Protein AF-A0A158Q5S5-F1 (afdb_monomer)

pLDDT: mean 77.67, std 12.42, range [42.81, 93.56]

Secondary structure (DSSP, 8-state):
-HHHHHHHHHHHHHIIIIIHHHHHHHHHHHHHHHHHHHHHHH-----HHHHHHHHHHHHHHHHHHHHHHHHHHHHHHHHHHHHS--SSPPPHHHHHHHHHHHHHHHHHHHTHHHHHHHHHHHHHHHHHHHHHHHHHHHHHHHHHHHHHH-TTHHHHHHHHHHHTTS--------

Sequence (174 aa):
MEGNLFTAFILYMFTLGFAIPVFLIILFYGLLVGRLFTRYHSSRVSQVPVNRIAIYTMAISIFFVVCWSPYWIAALYGLYRTQRPLNRPASTTFIYVMYGIHALPYVNSASNWLLYGLLNGQLIRRANIQKKSLVIDNKINEFNDKLVQSPNFFNSQRVVGRLSLLPNTTDSLL

Solvent-accessible surface area (backbone atoms only — not comparable to full-atom values): 9925 Å² total; per-residue (Å²): 116,66,69,59,54,52,52,51,49,54,50,50,48,43,42,66,73,39,50,50,55,51,51,51,49,52,51,52,47,52,51,49,51,51,54,47,55,58,42,69,75,68,54,97,71,85,71,65,71,62,59,52,56,54,48,49,55,44,53,54,52,51,47,44,48,66,30,44,46,49,42,53,52,52,53,52,50,51,51,52,43,72,77,45,77,62,96,62,79,81,52,69,67,57,53,56,50,50,54,56,29,66,50,28,53,56,50,54,63,58,49,50,58,54,56,51,54,52,50,49,52,52,50,52,52,50,51,52,52,50,52,53,48,53,54,50,52,52,53,49,50,55,51,50,52,49,42,72,78,30,82,60,48,68,56,53,55,56,47,50,62,51,55,74,69,52,79,92,81,87,87,91,89,131

Radius of gyration: 32.94 Å; Cα contacts (8 Å, |Δi|>4): 43; chains: 1; bounding box: 72×36×114 Å

Nearest PDB structures (foldseek):
  7nna-assembly1_A  TM=3.465E-01  e=8.704E+00  Klebsiella pneumoniae

Mean predicted aligned error: 17.05 Å

Organism: Dracunculus medinensis (NCBI:txid318479)

Structure (mmCIF, N/CA/C/O backbone):
data_AF-A0A158Q5S5-F1
#
_entry.id   AF-A0A158Q5S5-F1
#
loop_
_atom_site.group_PDB
_atom_site.id
_atom_site.type_symbol
_atom_site.label_atom_id
_atom_site.label_alt_id
_atom_site.label_comp_id
_atom_site.label_asym_id
_atom_site.label_entity_id
_atom_site.label_seq_id
_atom_site.pdbx_PDB_ins_code
_atom_site.Cartn_x
_atom_site.Cartn_y
_atom_site.Cartn_z
_atom_site.occupancy
_atom_site.B_iso_or_equiv
_atom_site.auth_seq_id
_atom_site.auth_comp_id
_atom_site.auth_asym_id
_atom_site.auth_atom_id
_atom_site.pdbx_PDB_model_num
ATOM 1 N N . MET A 1 1 ? 7.156 -0.218 -36.931 1.00 59.44 1 MET A N 1
ATOM 2 C CA . MET A 1 1 ? 5.749 -0.121 -36.470 1.00 59.44 1 MET A CA 1
ATOM 3 C C . MET A 1 1 ? 5.549 -0.689 -35.065 1.00 59.44 1 MET A C 1
ATOM 5 O O . MET A 1 1 ? 4.755 -0.138 -34.316 1.00 59.44 1 MET A O 1
ATOM 9 N N . GLU A 1 2 ? 6.295 -1.725 -34.675 1.00 74.94 2 GLU A N 1
ATOM 10 C CA . GLU A 1 2 ? 6.155 -2.420 -33.382 1.00 74.94 2 GLU A CA 1
ATOM 11 C C . GLU A 1 2 ? 6.302 -1.516 -32.142 1.00 74.94 2 GLU A C 1
ATOM 13 O O . GLU A 1 2 ? 5.500 -1.612 -31.216 1.00 74.94 2 GLU A O 1
ATOM 18 N N . GLY A 1 3 ? 7.252 -0.570 -32.147 1.00 78.75 3 GLY A N 1
ATOM 19 C CA . GLY A 1 3 ? 7.466 0.341 -31.012 1.00 78.75 3 GLY A CA 1
ATOM 20 C C . GLY A 1 3 ? 6.256 1.221 -30.675 1.00 78.75 3 GLY A C 1
ATOM 21 O O . GLY A 1 3 ? 5.962 1.434 -29.501 1.00 78.75 3 GLY A O 1
ATOM 22 N N . ASN A 1 4 ? 5.500 1.667 -31.685 1.00 84.06 4 ASN A N 1
ATOM 23 C CA . ASN A 1 4 ? 4.322 2.514 -31.474 1.00 84.06 4 ASN A CA 1
ATOM 24 C C . ASN A 1 4 ? 3.165 1.730 -30.842 1.00 84.06 4 ASN A C 1
ATOM 26 O O . ASN A 1 4 ? 2.490 2.253 -29.958 1.00 84.06 4 ASN A O 1
ATOM 30 N N . LEU A 1 5 ? 2.960 0.474 -31.260 1.00 88.81 5 LEU A N 1
ATOM 31 C CA . LEU A 1 5 ? 1.948 -0.408 -30.671 1.00 88.81 5 LEU A CA 1
ATOM 32 C C . LEU A 1 5 ? 2.273 -0.705 -29.205 1.00 88.81 5 LEU A C 1
ATOM 34 O O . LEU A 1 5 ? 1.390 -0.620 -28.356 1.00 88.81 5 LEU A O 1
ATOM 38 N N . PHE A 1 6 ? 3.544 -0.976 -28.894 1.00 87.25 6 PHE A N 1
ATOM 39 C CA . PHE A 1 6 ? 3.988 -1.193 -27.519 1.00 87.25 6 PHE A CA 1
ATOM 40 C C . PHE A 1 6 ? 3.787 0.051 -26.642 1.00 87.25 6 PHE A C 1
ATOM 42 O O . PHE A 1 6 ? 3.232 -0.049 -25.549 1.00 87.25 6 PHE A O 1
ATOM 49 N N . THR A 1 7 ? 4.164 1.242 -27.125 1.00 87.88 7 THR A N 1
ATOM 50 C CA . THR A 1 7 ? 3.891 2.500 -26.411 1.00 87.88 7 THR A CA 1
ATOM 51 C C . THR A 1 7 ? 2.395 2.700 -26.175 1.00 87.88 7 THR A C 1
ATOM 53 O O . THR A 1 7 ? 2.000 3.010 -25.052 1.00 87.88 7 THR A O 1
ATOM 56 N N . ALA A 1 8 ? 1.561 2.504 -27.201 1.00 89.88 8 ALA A N 1
ATOM 57 C CA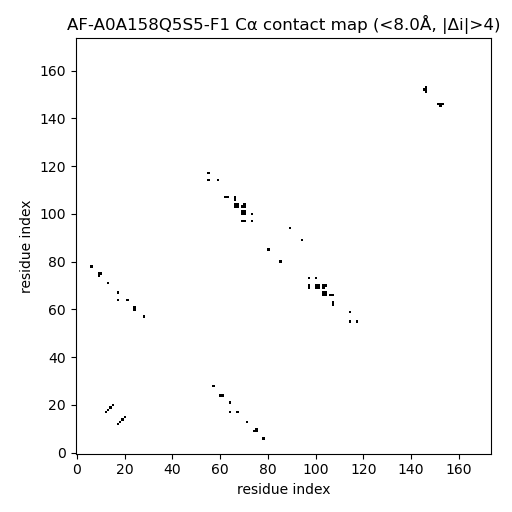 . ALA A 1 8 ? 0.114 2.658 -27.083 1.00 89.88 8 ALA A CA 1
ATOM 58 C C . ALA A 1 8 ? -0.477 1.673 -26.064 1.00 89.88 8 ALA A C 1
ATOM 60 O O . ALA A 1 8 ? -1.296 2.068 -25.239 1.00 89.88 8 ALA A O 1
ATOM 61 N N . PHE A 1 9 ? -0.009 0.422 -26.064 1.00 91.50 9 PHE A N 1
ATOM 62 C CA . PHE A 1 9 ? -0.408 -0.601 -25.101 1.00 91.50 9 PHE A CA 1
ATOM 63 C C . PHE A 1 9 ? -0.058 -0.208 -23.660 1.00 91.50 9 PHE A C 1
ATOM 65 O O . PHE A 1 9 ? -0.926 -0.233 -22.791 1.00 91.50 9 PHE A O 1
ATOM 72 N N . ILE A 1 10 ? 1.183 0.210 -23.396 1.00 90.75 10 ILE A N 1
ATOM 73 C CA . ILE A 1 10 ? 1.608 0.621 -22.049 1.00 90.75 10 ILE A CA 1
ATOM 74 C C . ILE A 1 10 ? 0.830 1.856 -21.573 1.00 90.75 10 ILE A C 1
ATOM 76 O O . ILE A 1 10 ? 0.411 1.892 -20.418 1.00 90.75 10 ILE A O 1
ATOM 80 N N . LEU A 1 11 ? 0.590 2.843 -22.444 1.00 91.06 11 LEU A N 1
ATOM 81 C CA . LEU A 1 11 ? -0.217 4.021 -22.106 1.00 91.06 11 LEU A CA 1
ATOM 82 C C . LEU A 1 11 ? -1.676 3.652 -21.824 1.00 91.06 11 LEU A C 1
ATOM 84 O O . LEU A 1 11 ? -2.241 4.118 -20.840 1.00 91.06 11 LEU A O 1
ATOM 88 N N . TYR A 1 12 ? -2.268 2.780 -22.637 1.00 92.88 12 TYR A N 1
ATOM 89 C CA . TYR A 1 12 ? -3.623 2.274 -22.429 1.00 92.88 12 TYR A CA 1
ATOM 90 C C . TYR A 1 12 ? -3.756 1.550 -21.083 1.00 92.88 12 TYR A C 1
ATOM 92 O O . TYR A 1 12 ? -4.648 1.861 -20.290 1.00 92.88 12 TYR A O 1
ATOM 100 N N . MET A 1 13 ? -2.821 0.642 -20.788 1.00 91.94 13 MET A N 1
ATOM 101 C CA . MET A 1 13 ? -2.764 -0.086 -19.520 1.00 91.94 13 MET A CA 1
ATOM 102 C C . MET A 1 13 ? -2.537 0.855 -18.332 1.00 91.94 13 MET A C 1
ATOM 104 O O . MET A 1 13 ? -3.160 0.672 -17.289 1.00 91.94 13 MET A O 1
ATOM 108 N N . PHE A 1 14 ? -1.707 1.890 -18.486 1.00 91.62 14 PHE A N 1
ATOM 109 C CA . PHE A 1 14 ? -1.503 2.923 -17.469 1.00 91.62 14 PHE A CA 1
ATOM 110 C C . PHE A 1 14 ? -2.786 3.713 -17.199 1.00 91.62 14 PHE A C 1
ATOM 112 O O . PHE A 1 14 ? -3.172 3.903 -16.044 1.00 91.62 14 PHE A O 1
ATOM 119 N N . THR A 1 15 ? -3.478 4.160 -18.247 1.00 91.12 15 THR A N 1
ATOM 120 C CA . THR A 1 15 ? -4.694 4.961 -18.100 1.00 91.12 15 THR A CA 1
ATOM 121 C C . THR A 1 15 ? -5.803 4.161 -17.426 1.00 91.12 15 THR A C 1
ATOM 123 O O . THR A 1 15 ? -6.368 4.619 -16.432 1.00 91.12 15 THR A O 1
ATOM 126 N N . LEU A 1 16 ? -6.093 2.959 -17.928 1.00 90.75 16 LEU A N 1
ATOM 127 C CA . LEU A 1 16 ? -7.174 2.126 -17.403 1.00 90.75 16 LEU A CA 1
ATOM 128 C C . LEU A 1 16 ? -6.827 1.466 -16.069 1.00 90.75 16 LEU A C 1
ATOM 130 O O . LEU A 1 16 ? -7.656 1.436 -15.164 1.00 90.75 16 LEU A O 1
ATOM 134 N N . GLY A 1 17 ? -5.611 0.938 -15.944 1.00 86.88 17 GLY A N 1
ATOM 135 C CA . GLY A 1 17 ? -5.176 0.158 -14.788 1.00 86.88 17 GLY A CA 1
ATOM 136 C C . GLY A 1 17 ? -4.694 0.994 -13.606 1.00 86.88 17 GLY A C 1
ATOM 137 O O . GLY A 1 17 ? -4.585 0.463 -12.502 1.00 86.88 17 GLY A O 1
ATOM 138 N N . PHE A 1 18 ? -4.407 2.285 -13.802 1.00 89.00 18 PHE A N 1
ATOM 139 C CA . PHE A 1 18 ? -3.858 3.130 -12.743 1.00 89.00 18 PHE A CA 1
ATOM 140 C C . PHE A 1 18 ? -4.428 4.543 -12.706 1.00 89.00 18 PHE A C 1
ATOM 142 O O . PHE A 1 18 ? -4.970 4.935 -11.675 1.00 89.00 18 PHE A O 1
ATOM 149 N N . ALA A 1 19 ? -4.369 5.305 -13.801 1.00 89.56 19 ALA A N 1
ATOM 150 C CA . ALA A 1 19 ? -4.760 6.716 -13.774 1.00 89.56 19 ALA A CA 1
ATOM 151 C C . ALA A 1 19 ? -6.242 6.912 -13.412 1.00 89.56 19 ALA A C 1
ATOM 153 O O . ALA A 1 19 ? -6.559 7.730 -12.549 1.00 89.56 19 ALA A O 1
ATOM 154 N N . ILE A 1 20 ? -7.145 6.132 -14.017 1.00 90.12 20 ILE A N 1
ATOM 155 C CA . ILE A 1 20 ? -8.580 6.165 -13.698 1.00 90.12 20 ILE A CA 1
ATOM 156 C C . ILE A 1 20 ? -8.838 5.730 -12.245 1.00 90.12 20 ILE A C 1
ATOM 158 O O . ILE A 1 20 ? -9.486 6.494 -11.524 1.00 90.12 20 ILE A O 1
ATOM 162 N N . PRO A 1 21 ? -8.319 4.579 -11.761 1.00 89.12 21 PRO A N 1
ATOM 163 C CA . PRO A 1 21 ? -8.423 4.209 -10.351 1.00 89.12 21 PRO A CA 1
ATOM 164 C C . PRO A 1 21 ? -7.937 5.299 -9.392 1.00 89.12 21 PRO A C 1
ATOM 166 O O . PRO A 1 21 ? -8.652 5.644 -8.455 1.00 89.12 21 PRO A O 1
ATOM 169 N N . VAL A 1 22 ? -6.763 5.888 -9.637 1.00 89.75 22 VAL A N 1
ATOM 170 C CA . VAL A 1 22 ? -6.190 6.960 -8.807 1.00 89.75 22 VAL A CA 1
ATOM 171 C C . VAL A 1 22 ? -7.094 8.190 -8.802 1.00 89.75 22 VAL A C 1
ATOM 173 O O . VAL A 1 22 ? -7.378 8.736 -7.738 1.00 89.75 22 VAL A O 1
ATOM 176 N N . PHE A 1 23 ? -7.581 8.609 -9.970 1.00 90.44 23 PHE A N 1
ATOM 177 C CA . PHE A 1 23 ? -8.494 9.742 -10.085 1.00 90.44 23 PHE A CA 1
ATOM 178 C C . PHE A 1 23 ? -9.786 9.510 -9.292 1.00 90.44 23 PHE A C 1
ATOM 180 O O . PHE A 1 23 ? -10.187 10.369 -8.507 1.00 90.44 23 PHE A O 1
ATOM 187 N N . LEU A 1 24 ? -10.402 8.331 -9.429 1.00 89.69 24 LEU A N 1
ATOM 188 C CA . LEU A 1 24 ? -11.603 7.963 -8.675 1.00 89.69 24 LEU A CA 1
ATOM 189 C C . LEU A 1 24 ? -11.342 7.906 -7.168 1.00 89.69 24 LEU A C 1
ATOM 191 O O . LEU A 1 24 ? -12.159 8.395 -6.391 1.00 89.69 24 LEU A O 1
ATOM 195 N N . ILE A 1 25 ? -10.200 7.357 -6.750 1.00 88.81 25 ILE A N 1
ATOM 196 C CA . ILE A 1 25 ? -9.764 7.314 -5.350 1.00 88.81 25 ILE A CA 1
ATOM 197 C C . ILE A 1 25 ? -9.670 8.736 -4.784 1.00 88.81 25 ILE A C 1
ATOM 199 O O . ILE A 1 25 ? -10.280 9.023 -3.755 1.00 88.81 25 ILE A O 1
ATOM 203 N N . ILE A 1 26 ? -8.961 9.641 -5.465 1.00 88.06 26 ILE A N 1
ATOM 204 C CA . ILE A 1 26 ? -8.805 11.038 -5.034 1.00 88.06 26 ILE A CA 1
ATOM 205 C C . ILE A 1 26 ? -10.164 11.739 -4.977 1.00 88.06 26 ILE A C 1
ATOM 207 O O . ILE A 1 26 ? -10.457 12.413 -3.991 1.00 88.06 26 ILE A O 1
ATOM 211 N N . LEU A 1 27 ? -11.013 11.554 -5.989 1.00 89.81 27 LEU A N 1
ATOM 212 C CA . LEU A 1 27 ? -12.337 12.167 -6.052 1.00 89.81 27 LEU A CA 1
ATOM 213 C C . LEU A 1 27 ? -13.232 11.678 -4.909 1.00 89.81 27 LEU A C 1
ATOM 215 O O . LEU A 1 27 ? -13.764 12.487 -4.149 1.00 89.81 27 LEU A O 1
ATOM 219 N N . PHE A 1 28 ? -13.374 10.364 -4.730 1.00 88.62 28 PHE A N 1
ATOM 220 C CA . PHE A 1 28 ? -14.203 9.807 -3.663 1.00 88.62 28 PHE A CA 1
ATOM 221 C C . PHE A 1 28 ? -13.672 10.155 -2.274 1.00 88.62 28 PHE A C 1
ATOM 223 O O . PHE A 1 28 ? -14.464 10.396 -1.361 1.00 88.62 28 PHE A O 1
ATOM 230 N N . TYR A 1 29 ? -12.354 10.229 -2.101 1.00 84.25 29 TYR A N 1
ATOM 231 C CA . TYR A 1 29 ? -11.747 10.596 -0.824 1.00 84.25 29 TYR A CA 1
ATOM 232 C C . TYR A 1 29 ? -11.846 12.081 -0.537 1.00 84.25 29 TYR A C 1
ATOM 234 O O . TYR A 1 29 ? -12.188 12.432 0.589 1.00 84.25 29 TYR A O 1
ATOM 242 N N . GLY A 1 30 ? -11.678 12.943 -1.538 1.00 85.44 30 GLY A N 1
ATOM 243 C CA . GLY A 1 30 ? -11.974 14.367 -1.419 1.00 85.44 30 GLY A CA 1
ATOM 244 C C . GLY A 1 30 ? -13.424 14.598 -0.994 1.00 85.44 30 GLY A C 1
ATOM 245 O O . GLY A 1 30 ? -13.682 15.338 -0.045 1.00 85.44 30 GLY A O 1
ATOM 246 N N . LEU A 1 31 ? -14.373 13.880 -1.605 1.00 86.75 31 LEU A N 1
ATOM 247 C CA . LEU A 1 31 ? -15.786 13.932 -1.223 1.00 86.75 31 LEU A CA 1
ATOM 248 C C . LEU A 1 31 ? -16.042 13.387 0.190 1.00 86.75 31 LEU A C 1
ATOM 250 O O . LEU A 1 31 ? -16.839 13.969 0.931 1.00 86.75 31 LEU A O 1
ATOM 254 N N . LEU A 1 32 ? -15.389 12.290 0.593 1.00 84.31 32 LEU A N 1
ATOM 255 C CA . LEU A 1 32 ? -15.554 11.739 1.940 1.00 84.31 32 LEU A CA 1
ATOM 256 C C . LEU A 1 32 ? -14.995 12.687 3.002 1.00 84.31 32 LEU A C 1
ATOM 258 O O . LEU A 1 32 ? -15.659 12.935 4.006 1.00 84.31 32 LEU A O 1
ATOM 262 N N . VAL A 1 33 ? -13.797 13.223 2.774 1.00 81.56 33 VAL A N 1
ATOM 263 C CA . VAL A 1 33 ? -13.143 14.179 3.667 1.00 81.56 33 VAL A CA 1
ATOM 264 C C . VAL A 1 33 ? -13.978 15.454 3.764 1.00 81.56 33 VAL A C 1
ATOM 266 O O . VAL A 1 33 ? -14.260 15.895 4.875 1.00 81.56 33 VAL A O 1
ATOM 269 N N . GLY A 1 34 ? -14.485 15.980 2.645 1.00 82.75 34 GLY A N 1
ATOM 270 C CA . GLY A 1 34 ? -15.407 17.119 2.641 1.00 82.75 34 GLY A CA 1
ATOM 271 C C . GLY A 1 34 ? -16.656 16.862 3.489 1.00 82.75 34 GLY A C 1
ATOM 272 O O . GLY A 1 34 ? -16.969 17.640 4.388 1.00 82.75 34 GLY A O 1
ATOM 273 N N . ARG A 1 35 ? -17.317 15.712 3.300 1.00 81.94 35 ARG A N 1
ATOM 274 C CA . ARG A 1 35 ? -18.466 15.303 4.130 1.00 81.94 35 ARG A CA 1
ATOM 275 C C . ARG A 1 35 ? -18.107 15.143 5.606 1.00 81.94 35 ARG A C 1
ATOM 277 O O . ARG A 1 35 ? -18.942 15.435 6.463 1.00 81.94 35 ARG A O 1
ATOM 284 N N . LEU A 1 36 ? -16.901 14.668 5.914 1.00 76.56 36 LEU A N 1
ATOM 285 C CA . LEU A 1 36 ? -16.423 14.523 7.285 1.00 76.56 36 LEU A CA 1
ATOM 286 C C . LEU A 1 36 ? -16.199 15.887 7.940 1.00 76.56 36 LEU A C 1
ATOM 288 O O . LEU A 1 36 ? -16.653 16.075 9.064 1.00 76.56 36 LEU A O 1
ATOM 292 N N . PHE A 1 37 ? -15.576 16.839 7.242 1.00 76.00 37 PHE A N 1
ATOM 293 C CA . PHE A 1 37 ? -15.378 18.202 7.738 1.00 76.00 37 PHE A CA 1
ATOM 294 C C . PHE A 1 37 ? -16.709 18.916 7.995 1.00 76.00 37 PHE A C 1
ATOM 296 O O . PHE A 1 37 ? -16.897 19.482 9.072 1.00 76.00 37 PHE A O 1
ATOM 303 N N . THR A 1 38 ? -17.679 18.808 7.080 1.00 75.19 38 THR A N 1
ATOM 304 C CA . THR A 1 38 ? -19.023 19.373 7.286 1.00 75.19 38 THR A CA 1
ATOM 305 C C . THR A 1 38 ? -19.720 18.763 8.510 1.00 75.19 38 THR A C 1
ATOM 307 O O . THR A 1 38 ? -20.340 19.478 9.294 1.00 75.19 38 THR A O 1
ATOM 310 N N . ARG A 1 39 ? -19.595 17.444 8.728 1.00 69.12 39 ARG A N 1
ATOM 311 C CA . ARG A 1 39 ? -20.198 16.756 9.887 1.00 69.12 39 ARG A CA 1
ATOM 312 C C . ARG A 1 39 ? -19.465 17.020 11.201 1.00 69.12 39 ARG A C 1
ATOM 314 O O . ARG A 1 39 ? -20.126 17.122 12.233 1.00 69.12 39 ARG A O 1
ATOM 321 N N . TYR A 1 40 ? -18.138 17.146 11.166 1.00 65.00 40 TYR A N 1
ATOM 322 C CA . TYR A 1 40 ? -17.312 17.494 12.324 1.00 65.00 40 TYR A CA 1
ATOM 323 C C . TYR A 1 40 ? -17.723 18.850 12.898 1.00 65.00 40 TYR A C 1
ATOM 325 O O . TYR A 1 40 ? -17.847 18.989 14.111 1.00 65.00 40 TYR A O 1
ATOM 333 N N . HIS A 1 41 ? -18.026 19.814 12.025 1.00 62.56 41 HIS A N 1
ATOM 334 C CA . HIS A 1 41 ? -18.513 21.120 12.450 1.00 62.56 41 HIS A CA 1
ATOM 335 C C . HIS A 1 41 ? -19.962 21.088 12.974 1.00 62.56 41 HIS A C 1
ATOM 337 O O . HIS A 1 41 ? -20.331 21.918 13.797 1.00 62.56 41 HIS A O 1
ATOM 343 N N . SER A 1 42 ? -20.800 20.143 12.527 1.00 62.75 42 SER A N 1
ATOM 344 C CA . SER A 1 42 ? -22.252 20.236 12.740 1.00 62.75 42 SER A CA 1
ATOM 345 C C . SER A 1 42 ? -22.843 19.367 13.856 1.00 62.75 42 SER A C 1
ATOM 347 O O . SER A 1 42 ? -23.967 19.653 14.260 1.00 62.75 42 SER A O 1
ATOM 349 N N . SER A 1 43 ? -22.188 18.315 14.370 1.00 50.06 43 SER A N 1
ATOM 350 C CA . SER A 1 43 ? -22.848 17.476 15.397 1.00 50.06 43 SER A CA 1
ATOM 351 C C . SER A 1 43 ? -21.951 16.412 16.041 1.00 50.06 43 SER A C 1
ATOM 353 O O . SER A 1 43 ? -21.450 15.515 15.365 1.00 50.06 43 SER A O 1
ATOM 355 N N . ARG A 1 44 ? -21.870 16.427 17.382 1.00 54.00 44 ARG A N 1
ATOM 356 C CA . ARG A 1 44 ? -21.266 15.404 18.271 1.00 54.00 44 ARG A CA 1
ATOM 357 C C . ARG A 1 44 ? -22.034 14.064 18.308 1.00 54.00 44 ARG A C 1
ATOM 359 O O . ARG A 1 44 ? -21.988 13.345 19.303 1.00 54.00 44 ARG A O 1
ATOM 366 N N . VAL A 1 45 ? -22.761 13.702 17.254 1.00 53.91 45 VAL A N 1
ATOM 367 C CA . VAL A 1 45 ? -23.703 12.572 17.286 1.00 53.91 45 VAL A CA 1
ATOM 368 C C . VAL A 1 45 ? -23.072 11.333 16.638 1.00 53.91 45 VAL A C 1
ATOM 370 O O . VAL A 1 45 ? -23.252 11.060 15.456 1.00 53.91 45 VAL A O 1
ATOM 373 N N . SER A 1 46 ? -22.235 10.648 17.427 1.00 52.09 46 SER A N 1
ATOM 374 C CA . SER A 1 46 ? -22.123 9.180 17.617 1.00 52.09 46 SER A CA 1
ATOM 375 C C . SER A 1 46 ? -22.205 8.166 16.445 1.00 52.09 46 SER A C 1
ATOM 377 O O . SER A 1 46 ? -22.114 6.966 16.697 1.00 52.09 46 SER A O 1
ATOM 379 N N . GLN A 1 47 ? -22.235 8.553 15.168 1.00 55.97 47 GLN A N 1
ATOM 380 C CA . GLN A 1 47 ? -22.212 7.633 14.010 1.00 55.97 47 GLN A CA 1
ATOM 381 C C . GLN A 1 47 ? -20.774 7.239 13.590 1.00 55.97 47 GLN A C 1
ATOM 383 O O . GLN A 1 47 ? -20.428 7.126 12.415 1.00 55.97 47 GLN A O 1
ATOM 388 N N . VAL A 1 48 ? -19.922 6.954 14.577 1.00 60.88 48 VAL A N 1
ATOM 389 C CA . VAL A 1 48 ? -18.493 6.617 14.432 1.00 60.88 48 VAL A CA 1
ATOM 390 C C . VAL A 1 48 ? -18.165 5.314 13.644 1.00 60.88 48 VAL A C 1
ATOM 392 O O . VAL A 1 48 ? -17.019 5.210 13.195 1.00 60.88 48 VAL A O 1
ATOM 395 N N . PRO A 1 49 ? -19.044 4.304 13.416 1.00 62.19 49 PRO A N 1
ATOM 396 C CA . PRO A 1 49 ? -18.582 3.046 12.814 1.00 62.19 49 PRO A CA 1
ATOM 397 C C . PRO A 1 49 ? -18.369 3.091 11.291 1.00 62.19 49 PRO A C 1
ATOM 399 O O . PRO A 1 49 ? -17.490 2.384 10.800 1.00 62.19 49 PRO A O 1
ATOM 402 N N . VAL A 1 50 ? -19.116 3.904 10.532 1.00 66.19 50 VAL A N 1
ATOM 403 C CA . VAL A 1 50 ? -19.017 3.911 9.054 1.00 66.19 50 VAL A CA 1
ATOM 404 C C . VAL A 1 50 ? -17.722 4.574 8.585 1.00 66.19 50 VAL A C 1
ATOM 406 O O . VAL A 1 50 ? -17.030 4.045 7.717 1.00 66.19 50 VAL A O 1
ATOM 409 N N . ASN A 1 51 ? -17.327 5.672 9.236 1.00 69.50 51 ASN A N 1
ATOM 410 C CA . ASN A 1 51 ? -16.099 6.391 8.897 1.00 69.50 51 ASN A CA 1
ATOM 411 C C . ASN A 1 51 ? -14.851 5.521 9.074 1.00 69.50 51 ASN A C 1
ATOM 413 O O . ASN A 1 51 ? -13.909 5.659 8.308 1.00 69.50 51 ASN A O 1
ATOM 417 N N . ARG A 1 52 ? -14.836 4.595 10.044 1.00 72.25 52 ARG A N 1
ATOM 418 C CA . ARG A 1 52 ? -13.678 3.708 10.260 1.00 72.25 52 ARG A CA 1
ATOM 419 C C . ARG A 1 52 ? -13.453 2.758 9.094 1.00 72.25 52 ARG A C 1
ATOM 421 O O . ARG A 1 52 ? -12.320 2.612 8.659 1.00 72.25 52 ARG A O 1
ATOM 428 N N . ILE A 1 53 ? -14.519 2.143 8.580 1.00 76.75 53 ILE A N 1
ATOM 429 C CA . ILE A 1 53 ? -14.422 1.259 7.410 1.00 76.75 53 ILE A CA 1
ATOM 430 C C . ILE A 1 53 ? -13.922 2.053 6.213 1.00 76.75 53 ILE A C 1
ATOM 432 O O . ILE A 1 53 ? -12.990 1.616 5.547 1.00 76.75 53 ILE A O 1
ATOM 436 N N . ALA A 1 54 ? -14.478 3.248 6.010 1.00 79.75 54 ALA A N 1
ATOM 437 C CA . ALA A 1 54 ? -14.049 4.122 4.935 1.00 79.75 54 ALA A CA 1
ATOM 438 C C . ALA A 1 54 ? -12.568 4.537 5.073 1.00 79.75 54 ALA A C 1
ATOM 440 O O . ALA A 1 54 ? -11.844 4.531 4.084 1.00 79.75 54 ALA A O 1
ATOM 441 N N . ILE A 1 55 ? -12.080 4.799 6.293 1.00 78.19 55 ILE A N 1
ATOM 442 C CA . ILE A 1 55 ? -10.658 5.072 6.569 1.00 78.19 55 ILE A CA 1
ATOM 443 C C . ILE A 1 55 ? -9.776 3.852 6.266 1.00 78.19 55 ILE A C 1
ATOM 445 O O . ILE A 1 55 ? -8.691 4.011 5.714 1.00 78.19 55 ILE A O 1
ATOM 449 N N . TYR A 1 56 ? -10.209 2.630 6.588 1.00 81.12 56 TYR A N 1
ATOM 450 C CA . TYR A 1 56 ? -9.436 1.438 6.229 1.00 81.12 56 TYR A CA 1
ATOM 451 C C . TYR A 1 56 ? -9.374 1.252 4.718 1.00 81.12 56 TYR A C 1
ATOM 453 O O . TYR A 1 56 ? -8.285 1.094 4.172 1.00 81.12 56 TYR A O 1
ATOM 461 N N . THR A 1 57 ? -10.509 1.363 4.025 1.00 82.56 57 THR A N 1
ATOM 462 C CA . THR A 1 57 ? -10.517 1.332 2.558 1.00 82.56 57 THR A CA 1
ATOM 463 C C . THR A 1 57 ? -9.654 2.455 1.980 1.00 82.56 57 THR A C 1
ATOM 465 O O . THR A 1 57 ? -8.926 2.224 1.022 1.00 82.56 57 THR A O 1
ATOM 468 N N . MET A 1 58 ? -9.628 3.633 2.616 1.00 82.94 58 MET A N 1
ATOM 469 C CA . MET A 1 58 ? -8.720 4.730 2.267 1.00 82.94 58 MET A CA 1
ATOM 470 C C . MET A 1 58 ? -7.261 4.347 2.368 1.00 82.94 58 MET A C 1
ATOM 472 O O . MET A 1 58 ? -6.537 4.486 1.385 1.00 82.94 58 MET A O 1
ATOM 476 N N . ALA A 1 59 ? -6.845 3.844 3.524 1.00 83.50 59 ALA A N 1
ATOM 477 C CA . ALA A 1 59 ? -5.471 3.437 3.755 1.00 83.50 59 ALA A CA 1
ATOM 478 C C . ALA A 1 59 ? -5.024 2.390 2.728 1.00 83.50 59 ALA A C 1
ATOM 480 O O . ALA A 1 59 ? -3.956 2.530 2.143 1.00 83.50 59 ALA A O 1
ATOM 481 N N . ILE A 1 60 ? -5.870 1.397 2.448 1.00 84.38 60 ILE A N 1
ATOM 482 C CA . ILE A 1 60 ? -5.576 0.332 1.484 1.00 84.38 60 ILE A CA 1
ATOM 483 C C . ILE A 1 60 ? -5.477 0.869 0.054 1.00 84.38 60 ILE A C 1
ATOM 485 O O . ILE A 1 60 ? -4.536 0.523 -0.655 1.00 84.38 60 ILE A O 1
ATOM 489 N N . SER A 1 61 ? -6.378 1.756 -0.370 1.00 86.56 61 SER A N 1
ATOM 490 C CA . SER A 1 61 ? -6.293 2.346 -1.710 1.00 86.56 61 SER A CA 1
ATOM 491 C C . SER A 1 61 ? -5.105 3.296 -1.857 1.00 86.56 61 SER A C 1
ATOM 493 O O . SER A 1 61 ? -4.443 3.276 -2.885 1.00 86.56 61 SER A O 1
ATOM 495 N N . ILE A 1 62 ? -4.793 4.116 -0.848 1.00 83.69 62 ILE A N 1
ATOM 496 C CA . ILE A 1 62 ? -3.601 4.982 -0.869 1.00 83.69 62 ILE A CA 1
ATOM 497 C C . ILE A 1 62 ? -2.344 4.121 -0.937 1.00 83.69 62 ILE A C 1
ATOM 499 O O . ILE A 1 62 ? -1.449 4.398 -1.730 1.00 83.69 62 ILE A O 1
ATOM 503 N N . PHE A 1 63 ? -2.298 3.052 -0.145 1.00 85.56 63 PHE A N 1
ATOM 504 C CA . PHE A 1 63 ? -1.209 2.092 -0.175 1.00 85.56 63 PHE A CA 1
ATOM 505 C C . PHE A 1 63 ? -1.058 1.454 -1.559 1.00 85.56 63 PHE A C 1
ATOM 507 O O . PHE A 1 63 ? 0.047 1.436 -2.090 1.00 85.56 63 PHE A O 1
ATOM 514 N N . PHE A 1 64 ? -2.162 1.041 -2.189 1.00 85.19 64 PHE A N 1
ATOM 515 C CA . PHE A 1 64 ? -2.176 0.582 -3.578 1.00 85.19 64 PHE A CA 1
ATOM 516 C C . PHE A 1 64 ? -1.570 1.635 -4.520 1.00 85.19 64 PHE A C 1
ATOM 518 O O . PHE A 1 64 ? -0.660 1.315 -5.281 1.00 85.19 64 PHE A O 1
ATOM 525 N N . VAL A 1 65 ? -1.981 2.906 -4.433 1.00 84.69 65 VAL A N 1
ATOM 526 C CA . VAL A 1 65 ? -1.419 3.979 -5.273 1.00 84.69 65 VAL A CA 1
ATOM 527 C C . VAL A 1 65 ? 0.082 4.133 -5.047 1.00 84.69 65 VAL A C 1
ATOM 529 O O . VAL A 1 65 ? 0.838 4.121 -6.013 1.00 84.69 65 VAL A O 1
ATOM 532 N N . VAL A 1 66 ? 0.538 4.240 -3.800 1.00 82.31 66 VAL A N 1
ATOM 533 C CA . VAL A 1 66 ? 1.964 4.403 -3.457 1.00 82.31 66 VAL A CA 1
ATOM 534 C C . VAL A 1 66 ? 2.792 3.210 -3.922 1.00 82.31 66 VAL A C 1
ATOM 536 O O . VAL A 1 66 ? 3.938 3.368 -4.328 1.00 82.31 66 VAL A O 1
ATOM 539 N N . CYS A 1 67 ? 2.209 2.020 -3.879 1.00 83.50 67 CYS A N 1
ATOM 540 C CA . CYS A 1 67 ? 2.863 0.778 -4.230 1.00 83.50 67 CYS A CA 1
ATOM 541 C C . CYS A 1 67 ? 2.975 0.572 -5.751 1.00 83.50 67 CYS A C 1
ATOM 543 O O . CYS A 1 67 ? 4.000 0.104 -6.243 1.00 83.50 67 CYS A O 1
ATOM 545 N N . TRP A 1 68 ? 1.949 0.973 -6.505 1.00 84.12 68 TRP A N 1
ATOM 546 C CA . TRP A 1 68 ? 1.921 0.860 -7.965 1.00 84.12 68 TRP A CA 1
ATOM 547 C C . TRP A 1 68 ? 2.526 2.065 -8.692 1.00 84.12 68 TRP A C 1
ATOM 549 O O . TRP A 1 68 ? 3.060 1.893 -9.788 1.00 84.12 68 TRP A O 1
ATOM 559 N N . SER A 1 69 ? 2.490 3.268 -8.104 1.00 84.31 69 SER A N 1
ATOM 560 C CA . SER A 1 69 ? 3.067 4.493 -8.696 1.00 84.31 69 SER A CA 1
ATOM 561 C C . SER A 1 69 ? 4.481 4.277 -9.228 1.00 84.31 69 SER A C 1
ATOM 563 O O . SER A 1 69 ? 4.740 4.654 -10.369 1.00 84.31 69 SER A O 1
ATOM 565 N N . PRO A 1 70 ? 5.404 3.654 -8.472 1.00 83.88 70 PRO A N 1
ATOM 566 C CA . PRO A 1 70 ? 6.782 3.582 -8.904 1.00 83.88 70 PRO A CA 1
ATOM 567 C C . PRO A 1 70 ? 6.940 2.669 -10.125 1.00 83.88 70 PRO A C 1
ATOM 569 O O . PRO A 1 70 ? 7.699 3.008 -11.031 1.00 83.88 70 PRO A O 1
ATOM 572 N N . TYR A 1 71 ? 6.172 1.574 -10.205 1.00 84.50 71 TYR A N 1
ATOM 573 C CA . TYR A 1 71 ? 6.151 0.695 -11.379 1.00 84.50 71 TYR A CA 1
ATOM 574 C C . TYR A 1 71 ? 5.737 1.469 -12.636 1.00 84.50 71 TYR A C 1
ATOM 576 O O . TYR A 1 71 ? 6.429 1.428 -13.654 1.00 84.50 71 TYR A O 1
ATOM 584 N N . TRP A 1 72 ? 4.651 2.241 -12.550 1.00 86.19 72 TRP A N 1
ATOM 585 C CA . TRP A 1 72 ? 4.183 3.049 -13.674 1.00 86.19 72 TRP A CA 1
ATOM 586 C C . TRP A 1 72 ? 5.155 4.168 -14.041 1.00 86.19 72 TRP A C 1
ATOM 588 O O . TRP A 1 72 ? 5.382 4.404 -15.225 1.00 86.19 72 TRP A O 1
ATOM 598 N N . ILE A 1 73 ? 5.787 4.812 -13.056 1.00 83.25 73 ILE A N 1
ATOM 599 C CA . ILE A 1 73 ? 6.845 5.804 -13.294 1.00 83.25 73 ILE A CA 1
ATOM 600 C C . ILE A 1 73 ? 8.011 5.163 -14.058 1.00 83.25 73 ILE A C 1
ATOM 602 O O . ILE A 1 73 ? 8.485 5.744 -15.032 1.00 83.25 73 ILE A O 1
ATOM 606 N N . ALA A 1 74 ? 8.449 3.961 -13.672 1.00 82.38 74 ALA A N 1
ATOM 607 C CA . ALA A 1 74 ? 9.519 3.242 -14.360 1.00 82.38 74 ALA A CA 1
ATOM 608 C C . ALA A 1 74 ? 9.129 2.855 -15.797 1.00 82.38 74 ALA A C 1
ATOM 610 O O . ALA A 1 74 ? 9.916 3.069 -16.721 1.00 82.38 74 ALA A O 1
ATOM 611 N N . ALA A 1 75 ? 7.908 2.353 -16.006 1.00 84.94 75 ALA A N 1
ATOM 612 C CA . ALA A 1 75 ? 7.397 2.000 -17.330 1.00 84.94 75 ALA A CA 1
ATOM 613 C C . ALA A 1 75 ? 7.315 3.224 -18.260 1.00 84.94 75 ALA A C 1
ATOM 615 O O . ALA A 1 75 ? 7.814 3.187 -19.387 1.00 84.94 75 ALA A O 1
ATOM 616 N N . LEU A 1 76 ? 6.756 4.336 -17.773 1.00 85.56 76 LEU A N 1
ATOM 617 C CA . LEU A 1 76 ? 6.664 5.593 -18.520 1.00 85.56 76 LEU A CA 1
ATOM 618 C C . LEU A 1 76 ? 8.046 6.196 -18.796 1.00 85.56 76 LEU A C 1
ATOM 620 O O . LEU A 1 76 ? 8.296 6.683 -19.897 1.00 85.56 76 LEU A O 1
ATOM 624 N N . TYR A 1 77 ? 8.971 6.120 -17.837 1.00 82.94 77 TYR A N 1
ATOM 625 C CA . TYR A 1 77 ? 10.353 6.548 -18.039 1.00 82.94 77 TYR A CA 1
ATOM 626 C C . TYR A 1 77 ? 11.067 5.695 -19.099 1.00 82.94 77 TYR A C 1
ATOM 628 O O . TYR A 1 77 ? 11.797 6.230 -19.934 1.00 82.94 77 TYR A O 1
ATOM 636 N N . GLY A 1 78 ? 10.825 4.381 -19.110 1.00 81.12 78 GLY A N 1
ATOM 637 C CA . GLY A 1 78 ? 11.300 3.472 -20.153 1.00 81.12 78 GLY A CA 1
ATOM 638 C C . GLY A 1 78 ? 10.831 3.904 -21.542 1.00 81.12 78 GLY A C 1
ATOM 639 O O . GLY A 1 78 ? 11.662 4.102 -22.427 1.00 81.12 78 GLY A O 1
ATOM 640 N N . LEU A 1 79 ? 9.528 4.155 -21.702 1.00 83.62 79 LEU A N 1
ATOM 641 C CA . LEU A 1 79 ? 8.956 4.666 -22.952 1.00 83.62 79 LEU A CA 1
ATOM 642 C C . LEU A 1 79 ? 9.561 6.011 -23.372 1.00 83.62 79 LEU A C 1
ATOM 644 O O . LEU A 1 79 ? 9.906 6.197 -24.540 1.00 83.62 79 LEU A O 1
ATOM 648 N N . TYR A 1 80 ? 9.719 6.937 -22.423 1.00 82.31 80 TYR A N 1
ATOM 649 C CA . TYR A 1 80 ? 10.293 8.256 -22.678 1.00 82.31 80 TYR A CA 1
ATOM 650 C C . TYR A 1 80 ? 11.725 8.160 -23.224 1.00 82.31 80 TYR A C 1
ATOM 652 O O . TYR A 1 80 ? 12.068 8.847 -24.188 1.00 82.31 80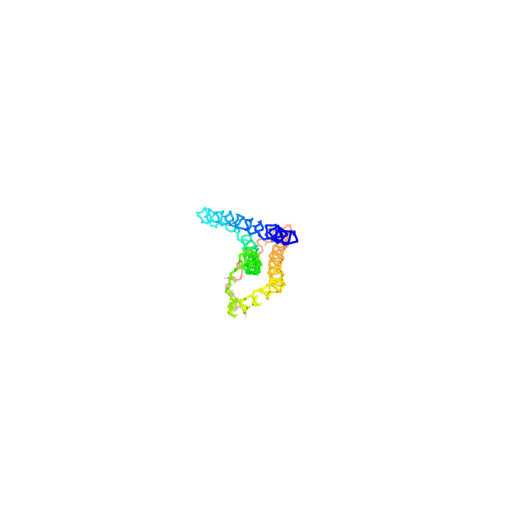 TYR A O 1
ATOM 660 N N . ARG A 1 81 ? 12.551 7.264 -22.665 1.00 78.94 81 ARG A N 1
ATOM 661 C CA . ARG A 1 81 ? 13.918 7.024 -23.155 1.00 78.94 81 ARG A CA 1
ATOM 662 C C . ARG A 1 81 ? 13.966 6.350 -24.522 1.00 78.94 81 ARG A C 1
ATOM 664 O O . ARG A 1 81 ? 14.875 6.641 -25.291 1.00 78.94 81 ARG A O 1
ATOM 671 N N . THR A 1 82 ? 13.015 5.474 -24.843 1.00 76.94 82 THR A N 1
ATOM 672 C CA . THR A 1 82 ? 12.940 4.860 -26.178 1.00 76.94 82 THR A CA 1
ATOM 673 C C . THR A 1 82 ? 12.586 5.892 -27.250 1.00 76.94 82 THR A C 1
ATOM 675 O O . THR A 1 82 ? 13.130 5.840 -28.348 1.00 76.94 82 THR A O 1
ATOM 678 N N . GLN A 1 83 ? 11.714 6.855 -26.939 1.00 74.56 83 GLN A N 1
ATOM 679 C CA . GLN A 1 83 ? 11.329 7.912 -27.882 1.00 74.56 83 GLN A CA 1
ATOM 680 C C . GLN A 1 83 ? 12.382 9.013 -28.031 1.00 74.56 83 GLN A C 1
ATOM 682 O O . GLN A 1 83 ? 12.472 9.646 -29.082 1.00 74.56 83 GLN A O 1
ATOM 687 N N . ARG A 1 84 ? 13.178 9.261 -26.988 1.00 73.56 84 ARG A N 1
ATOM 688 C CA . ARG A 1 84 ? 14.303 10.196 -27.022 1.00 73.56 84 ARG A CA 1
ATOM 689 C C . ARG A 1 84 ? 15.556 9.473 -26.550 1.00 73.56 84 ARG A C 1
ATOM 691 O O . ARG A 1 84 ? 15.793 9.463 -25.338 1.00 73.56 84 ARG A O 1
ATOM 698 N N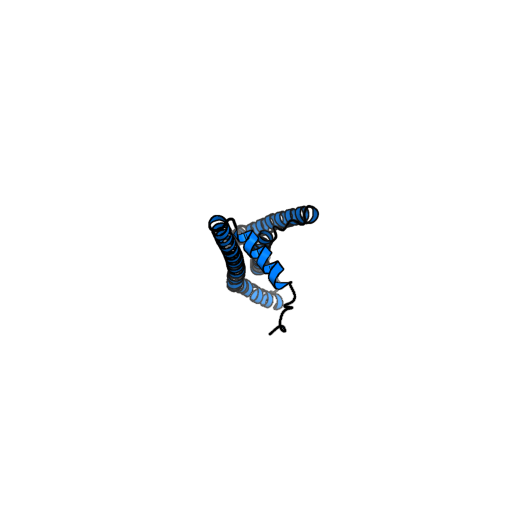 . PRO A 1 85 ? 16.361 8.896 -27.462 1.00 67.62 85 PRO A N 1
ATOM 699 C CA . PRO A 1 85 ? 17.636 8.307 -27.089 1.00 67.62 85 PRO A CA 1
ATOM 700 C C . PRO A 1 85 ? 18.531 9.413 -26.523 1.00 67.62 85 PRO A C 1
ATOM 702 O O . PRO A 1 85 ? 19.194 10.156 -27.242 1.00 67.62 85 PRO A O 1
ATOM 705 N N . LEU A 1 86 ? 18.508 9.574 -25.203 1.00 64.25 86 LEU A N 1
ATOM 706 C CA . LEU A 1 86 ? 19.523 10.335 -24.503 1.00 64.25 86 LEU A CA 1
ATOM 707 C C . LEU A 1 86 ? 20.787 9.483 -24.567 1.00 64.25 86 LEU A C 1
ATOM 709 O O . LEU A 1 86 ? 20.805 8.377 -24.033 1.00 64.25 86 LEU A O 1
ATOM 713 N N . ASN A 1 87 ? 21.861 10.024 -25.144 1.00 62.34 87 ASN A N 1
ATOM 714 C CA . ASN A 1 87 ? 23.204 9.422 -25.154 1.00 62.34 87 ASN A CA 1
ATOM 715 C C . ASN A 1 87 ? 23.838 9.325 -23.747 1.00 62.34 87 ASN A C 1
ATOM 717 O O . ASN A 1 87 ? 25.057 9.315 -23.602 1.00 62.34 87 ASN A O 1
ATOM 721 N N . ARG A 1 88 ? 23.026 9.307 -22.685 1.00 68.19 88 ARG A N 1
ATOM 722 C CA . ARG A 1 88 ? 23.472 9.171 -21.305 1.00 68.19 88 ARG A CA 1
ATOM 723 C C . ARG A 1 88 ? 23.118 7.771 -20.810 1.00 68.19 88 ARG A C 1
ATOM 725 O O . ARG A 1 88 ? 21.930 7.437 -20.784 1.00 68.19 88 ARG A O 1
ATOM 732 N N . PRO A 1 89 ? 24.113 6.963 -20.404 1.00 67.81 89 PRO A N 1
ATOM 733 C CA . PRO A 1 89 ? 23.841 5.672 -19.795 1.00 67.81 89 PRO A CA 1
ATOM 734 C C . PRO A 1 89 ? 22.951 5.856 -18.563 1.00 67.81 89 PRO A C 1
ATOM 736 O O . PRO A 1 89 ? 23.015 6.874 -17.868 1.00 67.81 89 PRO A O 1
ATOM 739 N N . ALA A 1 90 ? 22.085 4.874 -18.310 1.00 68.69 90 ALA A N 1
ATOM 740 C CA . ALA A 1 90 ? 21.272 4.854 -17.102 1.00 68.69 90 ALA A CA 1
ATOM 741 C C . ALA A 1 90 ? 22.202 4.928 -15.882 1.00 68.69 90 ALA A C 1
ATOM 743 O O . ALA A 1 90 ? 23.115 4.114 -15.769 1.00 68.69 90 ALA A O 1
ATOM 744 N N . SER A 1 91 ? 21.980 5.883 -14.977 1.00 75.06 91 SER A N 1
ATOM 745 C CA . SER A 1 91 ? 22.739 5.930 -13.724 1.00 75.06 91 SER A CA 1
ATOM 746 C C . SER A 1 91 ? 22.524 4.630 -12.941 1.00 75.06 91 SER A C 1
ATOM 748 O O . SER A 1 91 ? 21.399 4.140 -12.855 1.00 75.06 91 SER A O 1
ATOM 750 N N . THR A 1 92 ? 23.570 4.072 -12.334 1.00 75.56 92 THR A N 1
ATOM 751 C CA . THR A 1 92 ? 23.466 2.848 -11.522 1.00 75.56 92 THR A CA 1
ATOM 752 C C . THR A 1 92 ? 22.430 2.999 -10.402 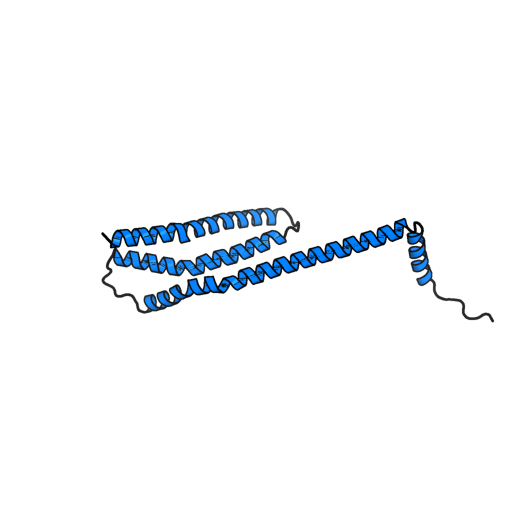1.00 75.56 92 THR A C 1
ATOM 754 O O . THR A 1 92 ? 21.669 2.075 -10.124 1.00 75.56 92 THR A O 1
ATOM 757 N N . THR A 1 93 ? 22.309 4.198 -9.823 1.00 75.56 93 THR A N 1
ATOM 758 C CA . THR A 1 93 ? 21.275 4.525 -8.829 1.00 75.56 93 THR A CA 1
ATOM 759 C C . THR A 1 93 ? 19.866 4.359 -9.392 1.00 75.56 93 THR A C 1
ATOM 761 O O . THR A 1 93 ? 18.993 3.835 -8.708 1.00 75.56 93 THR A O 1
ATOM 764 N N . PHE A 1 94 ? 19.643 4.750 -10.651 1.00 76.56 94 PHE A N 1
ATOM 765 C CA . PHE A 1 94 ? 18.352 4.570 -11.316 1.00 76.56 94 PHE A CA 1
ATOM 766 C C . PHE A 1 94 ? 17.991 3.084 -11.422 1.00 76.56 94 PHE A C 1
ATOM 768 O O . PHE A 1 94 ? 16.853 2.712 -11.160 1.00 76.56 94 PHE A O 1
ATOM 775 N N . ILE A 1 95 ? 18.968 2.232 -11.740 1.00 74.81 95 ILE A N 1
ATOM 776 C CA . ILE A 1 95 ? 18.767 0.784 -11.847 1.00 74.81 95 ILE A CA 1
ATOM 777 C C . ILE A 1 95 ? 18.387 0.184 -10.485 1.00 74.81 95 ILE A C 1
ATOM 779 O O . ILE A 1 95 ? 17.393 -0.533 -10.399 1.00 74.81 95 ILE A O 1
ATOM 783 N N . TYR A 1 96 ? 19.120 0.504 -9.412 1.00 77.06 96 TYR A N 1
ATOM 784 C CA . TYR A 1 96 ? 18.802 -0.001 -8.068 1.00 77.06 96 TYR A CA 1
ATOM 785 C C . TYR A 1 96 ? 17.430 0.455 -7.576 1.00 77.06 96 TYR A C 1
ATOM 787 O O . TYR A 1 96 ? 16.662 -0.352 -7.051 1.00 77.06 96 TYR A O 1
ATOM 795 N N . VAL A 1 97 ? 17.094 1.730 -7.790 1.00 76.00 97 VAL A N 1
ATOM 796 C CA . VAL A 1 97 ? 15.765 2.258 -7.470 1.00 76.00 97 VAL A CA 1
ATOM 797 C C . VAL A 1 97 ? 14.702 1.504 -8.267 1.00 76.00 97 VAL A C 1
ATOM 799 O O . VAL A 1 97 ? 13.725 1.054 -7.682 1.00 76.00 97 VAL A O 1
ATOM 802 N N . MET A 1 98 ? 14.914 1.271 -9.563 1.00 74.31 98 MET A N 1
ATOM 803 C CA . MET A 1 98 ? 13.988 0.515 -10.410 1.00 74.31 98 MET A CA 1
ATOM 804 C C . MET A 1 98 ? 13.779 -0.930 -9.924 1.00 74.31 98 MET A C 1
ATOM 806 O O . MET A 1 98 ? 12.646 -1.406 -9.904 1.00 74.31 98 MET A O 1
ATOM 810 N N . TYR A 1 99 ? 14.829 -1.622 -9.472 1.00 75.31 99 TYR A N 1
ATOM 811 C CA . TYR A 1 99 ? 14.690 -2.957 -8.875 1.00 75.31 99 TYR A CA 1
ATOM 812 C C . TYR A 1 99 ? 13.860 -2.935 -7.591 1.00 75.31 99 TYR A C 1
ATOM 814 O O . TYR A 1 99 ? 12.955 -3.755 -7.439 1.00 75.31 99 TYR A O 1
ATOM 822 N N . GLY A 1 100 ? 14.119 -1.973 -6.699 1.00 75.69 100 GLY A N 1
ATOM 823 C CA . GLY A 1 100 ? 13.306 -1.783 -5.498 1.00 75.69 100 GLY A CA 1
ATOM 824 C C . GLY A 1 100 ? 11.841 -1.538 -5.855 1.00 75.69 100 GLY A C 1
ATOM 825 O O . GLY A 1 100 ? 10.956 -2.186 -5.310 1.00 75.69 100 GLY A O 1
ATOM 826 N N . ILE A 1 101 ? 11.602 -0.685 -6.850 1.00 76.75 101 ILE A N 1
ATOM 827 C CA . ILE A 1 101 ? 10.289 -0.351 -7.409 1.00 76.75 101 ILE A CA 1
ATOM 828 C C . ILE A 1 101 ? 9.522 -1.583 -7.904 1.00 76.75 101 ILE A C 1
ATOM 830 O O . ILE A 1 101 ? 8.332 -1.718 -7.626 1.00 76.75 101 ILE A O 1
ATOM 834 N N . HIS A 1 102 ? 10.194 -2.499 -8.600 1.00 74.81 102 HIS A N 1
ATOM 835 C CA . HIS A 1 102 ? 9.582 -3.737 -9.086 1.00 74.81 102 HIS A CA 1
ATOM 836 C C . HIS A 1 102 ? 9.173 -4.690 -7.957 1.00 74.81 102 HIS A C 1
ATOM 838 O O . HIS A 1 102 ? 8.288 -5.521 -8.159 1.00 74.81 102 HIS A O 1
ATOM 844 N N . ALA A 1 103 ? 9.772 -4.568 -6.769 1.00 78.25 103 ALA A N 1
ATOM 845 C CA . ALA A 1 103 ? 9.378 -5.355 -5.609 1.00 78.25 103 ALA A CA 1
ATOM 846 C C . ALA A 1 103 ? 8.071 -4.850 -4.971 1.00 78.25 103 ALA A C 1
ATOM 848 O O . ALA A 1 103 ? 7.355 -5.638 -4.353 1.00 78.25 103 ALA A O 1
ATOM 849 N N . LEU A 1 104 ? 7.721 -3.563 -5.130 1.00 79.00 104 LEU A N 1
ATOM 850 C CA . LEU A 1 104 ? 6.567 -2.978 -4.444 1.00 79.00 104 LEU A CA 1
ATOM 851 C C . LEU A 1 104 ? 5.248 -3.698 -4.761 1.00 79.00 104 LEU A C 1
ATOM 853 O O . LEU A 1 104 ? 4.594 -4.080 -3.796 1.00 79.00 104 LEU A O 1
ATOM 857 N N . PRO A 1 105 ? 4.854 -3.987 -6.016 1.00 79.00 105 PRO A N 1
ATOM 858 C CA . PRO A 1 105 ? 3.591 -4.682 -6.299 1.00 79.00 105 PRO A CA 1
ATOM 859 C C . PRO A 1 105 ? 3.405 -6.013 -5.541 1.00 79.00 105 PRO A C 1
ATOM 861 O O . PRO A 1 105 ? 2.278 -6.391 -5.197 1.00 79.00 105 PRO A O 1
ATOM 864 N N . TYR A 1 106 ? 4.500 -6.703 -5.205 1.00 81.31 106 TYR A N 1
ATOM 865 C CA . TYR A 1 106 ? 4.457 -7.891 -4.348 1.00 81.31 106 TYR A CA 1
ATOM 866 C C . TYR A 1 106 ? 4.084 -7.546 -2.904 1.00 81.31 106 TYR A C 1
ATOM 868 O O . TYR A 1 106 ? 3.320 -8.278 -2.279 1.00 81.31 106 TYR A O 1
ATOM 876 N N . VAL A 1 107 ? 4.533 -6.399 -2.394 1.00 81.25 107 VAL A N 1
ATOM 877 C CA . VAL A 1 107 ? 4.098 -5.849 -1.104 1.00 81.25 107 VAL A CA 1
ATOM 878 C C . VAL A 1 107 ? 2.597 -5.530 -1.122 1.00 81.25 107 VAL A C 1
ATOM 880 O O . VAL A 1 107 ? 1.918 -5.874 -0.161 1.00 81.25 107 VAL A O 1
ATOM 883 N N . ASN A 1 108 ? 2.036 -4.981 -2.212 1.00 84.31 108 ASN A N 1
ATOM 884 C CA . ASN A 1 108 ? 0.575 -4.809 -2.345 1.00 84.31 108 ASN A CA 1
ATOM 885 C C . ASN A 1 108 ? -0.174 -6.137 -2.199 1.00 84.31 108 ASN A C 1
ATOM 887 O O . ASN A 1 108 ? -1.165 -6.223 -1.478 1.00 84.31 108 ASN A O 1
ATOM 891 N N . SER A 1 109 ? 0.340 -7.184 -2.839 1.00 84.00 109 SER A N 1
ATOM 892 C CA . SER A 1 109 ? -0.243 -8.525 -2.750 1.00 84.00 109 SER A CA 1
ATOM 893 C C . SER A 1 109 ? -0.102 -9.123 -1.346 1.00 84.00 109 SER A C 1
ATOM 895 O O . SER A 1 109 ? -1.016 -9.796 -0.869 1.00 84.00 109 SER A O 1
ATOM 897 N N . ALA A 1 110 ? 1.005 -8.836 -0.653 1.00 83.69 110 ALA A N 1
ATOM 898 C CA . ALA A 1 110 ? 1.204 -9.236 0.734 1.00 83.69 110 ALA A CA 1
ATOM 899 C C . ALA A 1 110 ? 0.225 -8.511 1.668 1.00 83.69 110 ALA A C 1
ATOM 901 O O . ALA A 1 110 ? -0.377 -9.147 2.520 1.00 83.69 110 ALA A O 1
ATOM 902 N N . SER A 1 111 ? -0.029 -7.215 1.484 1.00 82.12 111 SER A N 1
ATOM 903 C CA . SER A 1 111 ? -0.899 -6.419 2.363 1.00 82.12 111 SER A CA 1
ATOM 904 C C . SER A 1 111 ? -2.374 -6.831 2.377 1.00 82.12 111 SER A C 1
ATOM 906 O O . SER A 1 111 ? -3.131 -6.334 3.210 1.00 82.12 111 SER A O 1
ATOM 908 N N . ASN A 1 112 ? -2.794 -7.781 1.540 1.00 81.50 112 ASN A N 1
ATOM 909 C CA . ASN A 1 112 ? -4.130 -8.371 1.601 1.00 81.50 112 ASN A CA 1
ATOM 910 C C . ASN A 1 112 ? -4.469 -8.930 2.995 1.00 81.50 112 ASN A C 1
ATOM 912 O O . ASN A 1 112 ? -5.612 -8.821 3.434 1.00 81.50 112 ASN A O 1
ATOM 916 N N . TRP A 1 113 ? -3.493 -9.452 3.751 1.00 85.81 113 TRP A N 1
ATOM 917 C CA . TRP A 1 113 ? -3.746 -9.909 5.127 1.00 85.81 113 TRP A CA 1
ATOM 918 C C . TRP A 1 113 ? -4.219 -8.774 6.048 1.00 85.81 113 TRP A C 1
ATOM 920 O O . TRP A 1 113 ? -4.992 -9.025 6.972 1.00 85.81 113 TRP A O 1
ATOM 930 N N . LEU A 1 114 ? -3.816 -7.526 5.784 1.00 83.06 114 LEU A N 1
ATOM 931 C CA . LEU A 1 114 ? -4.225 -6.361 6.565 1.00 83.06 114 LEU A CA 1
ATOM 932 C C . LEU A 1 114 ? -5.712 -6.064 6.356 1.00 83.06 114 LEU A C 1
ATOM 934 O O . LEU A 1 114 ? -6.433 -5.841 7.326 1.00 83.06 114 LEU A O 1
ATOM 938 N N . LEU A 1 115 ? -6.183 -6.120 5.106 1.00 76.50 115 LEU A N 1
ATOM 939 C CA . LEU A 1 115 ? -7.605 -6.015 4.762 1.00 76.50 115 LEU A CA 1
ATOM 940 C C . LEU A 1 115 ? -8.429 -7.036 5.546 1.00 76.50 115 LEU A C 1
ATOM 942 O O . LEU A 1 115 ? -9.384 -6.669 6.233 1.00 76.50 115 LEU A O 1
ATOM 946 N N . TYR A 1 116 ? -8.031 -8.307 5.473 1.00 81.25 116 TYR A N 1
ATOM 947 C CA . TYR A 1 116 ? -8.745 -9.393 6.137 1.00 81.25 116 TYR A CA 1
ATOM 948 C C . TYR A 1 116 ? -8.683 -9.275 7.662 1.00 81.25 116 TYR A C 1
ATOM 950 O O . TYR A 1 116 ? -9.707 -9.415 8.327 1.00 81.25 116 TYR A O 1
ATOM 958 N N . GLY A 1 117 ? -7.523 -8.943 8.231 1.00 85.69 117 GLY A N 1
ATOM 959 C CA . GLY A 1 117 ? -7.363 -8.739 9.672 1.00 85.69 117 GLY A CA 1
ATOM 960 C C . GLY A 1 117 ? -8.224 -7.591 10.202 1.00 85.69 117 GLY A C 1
ATOM 961 O O . GLY A 1 117 ? -8.907 -7.736 11.219 1.00 85.69 117 GLY A O 1
ATOM 962 N N . LEU A 1 118 ? -8.263 -6.467 9.482 1.00 81.50 118 LEU A N 1
ATOM 963 C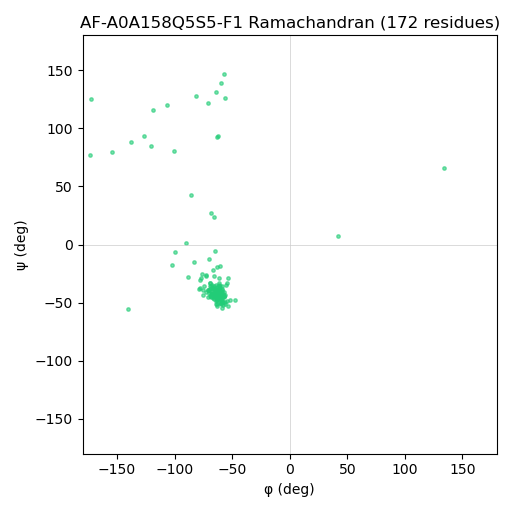 CA . LEU A 1 118 ? -9.088 -5.314 9.841 1.00 81.50 118 LEU A CA 1
ATOM 964 C C . LEU A 1 118 ? -10.582 -5.613 9.694 1.00 81.50 118 LEU A C 1
ATOM 966 O O . LEU A 1 118 ? -11.364 -5.257 10.581 1.00 81.50 118 LEU A O 1
ATOM 970 N N . LEU A 1 119 ? -10.984 -6.285 8.612 1.00 77.94 119 LEU A N 1
ATOM 971 C CA . LEU A 1 119 ? -12.375 -6.663 8.380 1.00 77.94 119 LEU A CA 1
ATOM 972 C C . LEU A 1 119 ? -12.869 -7.630 9.460 1.00 77.94 119 LEU A C 1
ATOM 974 O O . LEU A 1 119 ? -13.927 -7.395 10.044 1.00 77.94 119 LEU A O 1
ATOM 978 N N . ASN A 1 120 ? -12.069 -8.642 9.802 1.00 83.00 120 ASN A N 1
ATOM 979 C CA . ASN A 1 120 ? -12.364 -9.571 10.891 1.00 83.00 120 ASN A CA 1
ATOM 980 C C . ASN A 1 120 ? -12.511 -8.834 12.225 1.00 83.00 120 ASN A C 1
ATOM 982 O O . ASN A 1 120 ? -13.480 -9.065 12.945 1.00 83.00 120 ASN A O 1
ATOM 986 N N . GLY A 1 121 ? -11.628 -7.877 12.527 1.00 82.25 121 GLY A N 1
ATOM 987 C CA . GLY A 1 121 ? -11.747 -7.046 13.726 1.00 82.25 121 GLY A CA 1
ATOM 988 C C . GLY A 1 121 ? -13.065 -6.262 13.788 1.00 82.25 121 GLY A C 1
ATOM 989 O O . GLY A 1 121 ? -13.702 -6.190 14.843 1.00 82.25 121 GLY A O 1
ATOM 990 N N . GLN A 1 122 ? -13.525 -5.710 12.660 1.00 80.19 122 GLN A N 1
ATOM 991 C CA . GLN A 1 122 ? -14.815 -5.012 12.594 1.00 80.19 122 GLN A CA 1
ATOM 992 C C . GLN A 1 122 ? -16.006 -5.969 12.724 1.00 80.19 122 GLN A C 1
ATOM 994 O O . GLN A 1 122 ? -16.959 -5.646 13.436 1.00 80.19 122 GLN A O 1
ATOM 999 N N . LEU A 1 123 ? -15.958 -7.134 12.074 1.00 81.75 123 LEU A N 1
ATOM 1000 C CA . LEU A 1 123 ? -17.007 -8.153 12.149 1.00 81.75 123 LEU A CA 1
ATOM 1001 C C . LEU A 1 123 ? -17.147 -8.703 13.570 1.00 81.75 123 LEU A C 1
ATOM 1003 O O . LEU A 1 123 ? -18.249 -8.696 14.111 1.00 81.75 123 LEU A O 1
ATOM 1007 N N . ILE A 1 124 ? -16.036 -9.070 14.215 1.00 84.88 124 ILE A N 1
ATOM 1008 C CA . ILE A 1 124 ? -16.008 -9.545 15.606 1.00 84.88 124 ILE A CA 1
ATOM 1009 C C . ILE A 1 124 ? -16.565 -8.474 16.546 1.00 84.88 124 ILE A C 1
ATOM 1011 O O . ILE A 1 124 ? -17.397 -8.762 17.405 1.00 84.88 124 ILE A O 1
ATOM 1015 N N . ARG A 1 125 ? -16.168 -7.208 16.369 1.00 85.31 125 ARG A N 1
ATOM 1016 C CA . ARG A 1 125 ? -16.696 -6.106 17.181 1.00 85.31 125 ARG A CA 1
ATOM 1017 C C . ARG A 1 125 ? -18.205 -5.937 17.003 1.00 85.31 125 ARG A C 1
ATOM 1019 O O . ARG A 1 125 ? -18.905 -5.747 17.996 1.00 85.31 125 ARG A O 1
ATOM 1026 N N . ARG A 1 126 ? -18.711 -5.999 15.767 1.00 83.75 126 ARG A N 1
ATOM 1027 C CA . ARG A 1 126 ? -20.152 -5.921 15.475 1.00 83.75 126 ARG A CA 1
ATOM 1028 C C . ARG A 1 126 ? -20.908 -7.099 16.087 1.00 83.75 126 ARG A C 1
ATOM 1030 O O . ARG A 1 126 ? -21.900 -6.862 16.771 1.00 83.75 126 ARG A O 1
ATOM 1037 N N . ALA A 1 127 ? -20.395 -8.318 15.932 1.00 87.62 127 ALA A N 1
ATOM 1038 C CA . ALA A 1 127 ? -20.969 -9.523 16.523 1.00 87.62 127 ALA A CA 1
ATOM 1039 C C . ALA A 1 127 ? -21.028 -9.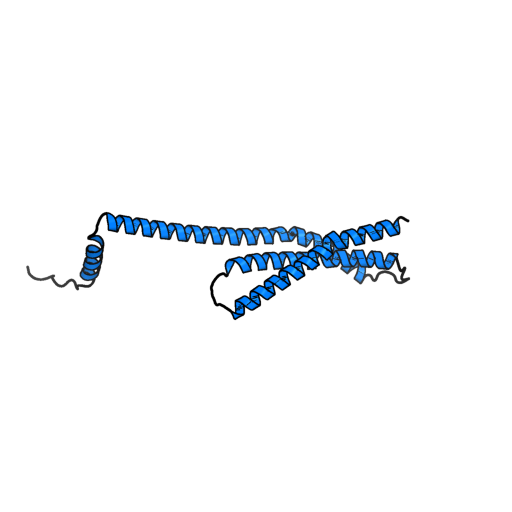438 18.058 1.00 87.62 127 ALA A C 1
ATOM 1041 O O . ALA A 1 127 ? -22.054 -9.750 18.658 1.00 87.62 127 ALA A O 1
ATOM 1042 N N . ASN A 1 128 ? -19.976 -8.926 18.707 1.00 90.12 128 ASN A N 1
ATOM 1043 C CA . ASN A 1 128 ? -19.949 -8.726 20.159 1.00 90.12 128 ASN A CA 1
ATOM 1044 C C . ASN A 1 128 ? -20.970 -7.679 20.634 1.00 90.12 128 ASN A C 1
ATOM 1046 O O . ASN A 1 128 ? -21.612 -7.873 21.667 1.00 90.12 128 ASN A O 1
ATOM 1050 N N . ILE A 1 129 ? -21.150 -6.583 19.887 1.00 88.56 129 ILE A N 1
ATOM 1051 C CA . ILE A 1 129 ? -22.171 -5.566 20.192 1.00 88.56 129 ILE A CA 1
ATOM 1052 C C . ILE A 1 129 ? -23.578 -6.158 20.041 1.00 88.56 129 ILE A C 1
ATOM 1054 O O . ILE A 1 129 ? -24.404 -5.981 20.934 1.00 88.56 129 ILE A O 1
ATOM 1058 N N . GLN A 1 130 ? -23.835 -6.900 18.960 1.00 89.62 130 GLN A N 1
ATOM 1059 C CA . GLN A 1 130 ? -25.114 -7.581 18.736 1.00 89.62 130 GLN A CA 1
ATOM 1060 C C . GLN A 1 130 ? -25.414 -8.595 19.844 1.00 89.62 130 GLN A C 1
ATOM 1062 O O . GLN A 1 130 ? -26.496 -8.564 20.422 1.00 89.62 130 GLN A O 1
ATOM 1067 N N . LYS A 1 131 ? -24.432 -9.423 20.222 1.00 92.25 131 LYS A N 1
ATOM 1068 C CA . LYS A 1 131 ? -24.563 -10.375 21.333 1.00 92.25 131 LYS A CA 1
ATOM 1069 C C . LYS A 1 131 ? -24.902 -9.670 22.649 1.00 92.25 131 LYS A C 1
ATOM 1071 O O . LYS A 1 131 ? -25.763 -10.142 23.384 1.00 92.25 131 LYS A O 1
ATOM 1076 N N . LYS A 1 132 ? -24.263 -8.531 22.947 1.00 92.38 132 LYS A N 1
ATOM 1077 C CA . LYS A 1 132 ? -24.564 -7.737 24.149 1.00 92.38 132 LYS A CA 1
ATOM 1078 C C . LYS A 1 132 ? -25.988 -7.172 24.126 1.00 92.38 132 LYS A C 1
ATOM 1080 O O . LYS A 1 132 ? -26.634 -7.206 25.168 1.00 92.38 132 LYS A O 1
ATOM 1085 N N . SER A 1 133 ? -26.466 -6.688 22.975 1.00 90.62 133 SER A N 1
ATOM 1086 C CA . SER A 1 133 ? -27.851 -6.216 22.812 1.00 90.62 133 SER A CA 1
ATOM 1087 C C . SER A 1 133 ? -28.848 -7.334 23.109 1.00 90.62 133 SER A C 1
ATOM 1089 O O . SER A 1 133 ? -29.670 -7.180 24.000 1.00 90.62 133 SER A O 1
ATOM 1091 N N . LEU A 1 134 ? -28.676 -8.502 22.479 1.00 93.12 134 LEU A N 1
ATOM 1092 C CA . LEU A 1 134 ? -29.557 -9.658 22.679 1.00 93.12 134 LEU A CA 1
ATOM 1093 C C . LEU A 1 134 ? -29.599 -10.133 24.140 1.00 93.12 134 LEU A C 1
ATOM 1095 O O . LEU A 1 134 ? -30.653 -10.504 24.643 1.00 93.12 134 LEU A O 1
ATOM 1099 N N . VAL A 1 135 ? -28.466 -10.105 24.853 1.00 92.50 135 VAL A N 1
ATOM 1100 C CA . VAL A 1 135 ? -28.429 -10.450 26.287 1.00 92.50 135 VAL A CA 1
ATOM 1101 C C . VAL A 1 135 ? -29.211 -9.441 27.136 1.00 92.50 135 VAL A C 1
ATOM 1103 O O . VAL A 1 135 ? -29.843 -9.838 28.112 1.00 92.50 135 VAL A O 1
ATOM 1106 N N . ILE A 1 136 ? -29.165 -8.150 26.797 1.00 93.00 136 ILE A N 1
ATOM 1107 C CA . ILE A 1 136 ? -29.943 -7.113 27.490 1.00 93.00 136 ILE A CA 1
ATOM 1108 C C . ILE A 1 136 ? -31.436 -7.302 27.203 1.00 93.00 136 ILE A C 1
ATOM 1110 O O . ILE A 1 136 ? -32.220 -7.310 28.148 1.00 93.00 136 ILE A O 1
ATOM 1114 N N . ASP A 1 137 ? -31.807 -7.537 25.944 1.00 92.56 137 ASP A N 1
ATOM 1115 C CA . ASP A 1 137 ? -33.197 -7.763 25.534 1.00 92.56 137 ASP A CA 1
ATOM 1116 C C . ASP A 1 137 ? -33.787 -9.001 26.231 1.00 92.56 137 ASP A C 1
ATOM 1118 O O . ASP A 1 137 ? -34.873 -8.936 26.802 1.00 92.56 137 ASP A O 1
ATOM 1122 N N . ASN A 1 138 ? -33.028 -10.101 26.310 1.00 93.56 138 ASN A N 1
ATOM 1123 C CA . ASN A 1 138 ? -33.440 -11.301 27.044 1.00 93.56 138 ASN A CA 1
ATOM 1124 C C . ASN A 1 138 ? -33.638 -11.040 28.547 1.00 93.56 138 ASN A C 1
ATOM 1126 O O . ASN A 1 138 ? -34.602 -11.534 29.125 1.00 93.56 138 ASN A O 1
ATOM 1130 N N . LYS A 1 139 ? -32.768 -10.242 29.185 1.00 92.75 139 LYS A N 1
ATOM 1131 C CA . LYS A 1 139 ? -32.928 -9.862 30.602 1.00 92.75 139 LYS A CA 1
ATOM 1132 C C . LYS A 1 139 ? -34.150 -8.976 30.838 1.00 92.75 139 LYS A C 1
ATOM 1134 O O . LYS A 1 139 ? -34.800 -9.111 31.871 1.00 92.75 139 LYS A O 1
ATOM 1139 N N . ILE A 1 140 ? -34.448 -8.067 29.909 1.00 92.06 140 ILE A N 1
ATOM 1140 C CA . ILE A 1 140 ? -35.644 -7.217 29.970 1.00 92.06 140 ILE A CA 1
ATOM 1141 C C . ILE A 1 140 ? -36.901 -8.079 29.837 1.00 92.06 140 ILE A C 1
ATOM 1143 O O . ILE A 1 140 ? -37.823 -7.913 30.629 1.00 92.06 140 ILE A O 1
ATOM 1147 N N . ASN A 1 141 ? -36.916 -9.029 28.901 1.00 92.12 141 ASN A N 1
ATOM 1148 C CA . ASN A 1 141 ? -38.037 -9.954 28.731 1.00 92.12 141 ASN A CA 1
ATOM 1149 C C . ASN A 1 141 ? -38.250 -10.817 29.984 1.00 92.12 141 ASN A C 1
ATOM 1151 O O . ASN A 1 141 ? -39.364 -10.871 30.489 1.00 92.12 141 ASN A O 1
ATOM 1155 N N . GLU A 1 142 ? -37.185 -11.376 30.569 1.00 91.38 142 GLU A N 1
ATOM 1156 C CA . GLU A 1 142 ? -37.278 -12.147 31.819 1.00 91.38 142 GLU A CA 1
ATOM 1157 C C . GLU A 1 142 ? -37.807 -11.301 32.994 1.00 91.38 142 GLU A C 1
ATOM 1159 O O . GLU A 1 142 ? -38.585 -11.777 33.823 1.00 91.38 142 GLU A O 1
ATOM 1164 N N . PHE A 1 143 ? -37.400 -10.031 33.082 1.00 88.62 143 PHE A N 1
ATOM 1165 C CA . PHE A 1 143 ? -37.911 -9.108 34.094 1.00 88.62 143 PHE A CA 1
ATOM 1166 C C . PHE A 1 143 ? -39.391 -8.772 33.871 1.00 88.62 143 PHE A C 1
ATOM 1168 O O . PHE A 1 143 ? -40.167 -8.783 34.827 1.00 88.62 143 PHE A O 1
ATOM 1175 N N . ASN A 1 144 ? -39.799 -8.523 32.626 1.00 88.62 144 ASN A N 1
ATOM 1176 C CA . ASN A 1 144 ? -41.196 -8.272 32.275 1.00 88.62 144 ASN A CA 1
ATOM 1177 C C . ASN A 1 144 ? -42.077 -9.497 32.561 1.00 88.62 144 ASN A C 1
ATOM 1179 O O . ASN A 1 144 ? -43.145 -9.338 33.148 1.00 88.62 144 ASN A O 1
ATOM 1183 N N . ASP A 1 145 ? -41.611 -10.709 32.256 1.00 89.44 145 ASP A N 1
ATOM 1184 C CA . ASP A 1 145 ? -42.326 -11.951 32.570 1.00 89.44 145 ASP A CA 1
ATOM 1185 C C . ASP A 1 145 ? -42.519 -12.122 34.085 1.00 89.44 145 ASP A C 1
ATOM 1187 O O . ASP A 1 145 ? -43.613 -12.459 34.543 1.00 89.44 145 ASP A O 1
ATOM 1191 N N . LYS A 1 146 ? -41.495 -11.803 34.892 1.00 87.25 146 LYS A N 1
ATOM 1192 C CA . LYS A 1 146 ? -41.588 -11.797 36.365 1.00 87.25 146 LYS A CA 1
ATOM 1193 C C . LYS A 1 146 ? -42.594 -10.769 36.889 1.00 87.25 146 LYS A C 1
ATOM 1195 O O . LYS A 1 146 ? -43.288 -11.052 37.866 1.00 87.25 146 LYS A O 1
ATOM 1200 N N . LEU A 1 147 ? -42.696 -9.601 36.252 1.00 80.81 147 LEU A N 1
ATOM 1201 C CA . LEU A 1 147 ? -43.692 -8.583 36.600 1.00 80.81 147 LEU A CA 1
ATOM 1202 C C . LEU A 1 147 ? -45.118 -9.004 36.226 1.00 80.81 147 LEU A C 1
ATOM 1204 O O . LEU A 1 147 ? -46.039 -8.755 37.000 1.00 80.81 147 LEU A O 1
ATOM 1208 N N . VAL A 1 148 ? -45.306 -9.661 35.077 1.00 81.25 148 VAL A N 1
ATOM 1209 C CA . VAL A 1 148 ? -46.615 -10.179 34.643 1.00 81.25 148 VAL A CA 1
ATOM 1210 C C . VAL A 1 148 ? -47.084 -11.313 35.557 1.00 81.25 148 VAL A C 1
ATOM 1212 O O . VAL A 1 148 ? -48.252 -11.346 35.939 1.00 81.25 148 VAL A O 1
ATOM 1215 N N . GLN A 1 149 ? -46.183 -12.215 35.956 1.00 81.56 149 GLN A N 1
ATOM 1216 C CA . GLN A 1 149 ? -46.507 -13.326 36.859 1.00 81.56 149 GLN A CA 1
ATOM 1217 C C . GLN A 1 149 ? -46.723 -12.885 38.312 1.00 81.56 149 GLN A C 1
ATOM 1219 O O . GLN A 1 149 ? -47.439 -13.549 39.058 1.00 81.56 149 GLN A O 1
ATOM 1224 N N . SER A 1 150 ? -46.112 -11.778 38.735 1.00 68.12 150 SER A N 1
ATOM 1225 C CA . SER A 1 150 ? -46.233 -11.268 40.096 1.00 68.12 150 SER A CA 1
ATOM 1226 C C . SER A 1 150 ? -46.395 -9.745 40.081 1.00 68.12 150 SER A C 1
ATOM 1228 O O . SER A 1 150 ? -45.416 -9.009 40.222 1.00 68.12 150 SER A O 1
ATOM 1230 N N . PRO A 1 151 ? -47.636 -9.229 39.975 1.00 66.12 151 PRO A N 1
ATOM 1231 C CA . PRO A 1 151 ? -47.896 -7.787 40.044 1.00 66.12 151 PRO A CA 1
ATOM 1232 C C . PRO A 1 151 ? -47.455 -7.163 41.385 1.00 66.12 151 PRO A C 1
ATOM 1234 O O . PRO A 1 151 ? -47.218 -5.959 41.466 1.00 66.12 151 PRO A O 1
ATOM 1237 N N . ASN A 1 152 ? -47.256 -7.983 42.426 1.00 65.44 152 ASN A N 1
ATOM 1238 C CA . ASN A 1 152 ? -46.713 -7.575 43.726 1.00 65.44 152 ASN A CA 1
ATOM 1239 C C . ASN A 1 152 ? -45.176 -7.675 43.828 1.00 65.44 152 ASN A C 1
ATOM 1241 O O . ASN A 1 152 ? -44.609 -7.344 44.874 1.00 65.44 152 ASN A O 1
ATOM 1245 N N . PHE A 1 153 ? -44.473 -8.088 42.770 1.00 64.25 153 PHE A N 1
ATOM 1246 C CA . PHE A 1 153 ? -43.015 -8.257 42.769 1.00 64.25 153 PHE A CA 1
ATOM 1247 C C . PHE A 1 153 ? -42.266 -6.961 43.113 1.00 64.25 153 PHE A C 1
ATOM 1249 O O . PHE A 1 153 ? -41.310 -6.979 43.891 1.00 64.25 153 PHE A O 1
ATOM 1256 N N . PHE A 1 154 ? -42.751 -5.817 42.616 1.00 61.41 154 PHE A N 1
ATOM 1257 C CA . PHE A 1 154 ? -42.187 -4.498 42.931 1.00 61.41 154 PHE A CA 1
ATOM 1258 C C . PHE A 1 154 ? -42.267 -4.167 44.428 1.00 61.41 154 PHE A C 1
ATOM 1260 O O . PHE A 1 154 ? -41.333 -3.595 44.995 1.00 61.41 154 PHE A O 1
ATOM 1267 N N . ASN A 1 155 ? -43.363 -4.562 45.083 1.00 60.44 155 ASN A N 1
ATOM 1268 C CA . ASN A 1 155 ? -43.540 -4.366 46.519 1.00 60.44 155 ASN A CA 1
ATOM 1269 C C . ASN A 1 155 ? -42.613 -5.291 47.311 1.00 60.44 155 ASN A C 1
ATOM 1271 O O . ASN A 1 155 ? -41.992 -4.841 48.271 1.00 60.44 155 ASN A O 1
ATOM 1275 N N . SER A 1 156 ? -42.427 -6.537 46.867 1.00 60.28 156 SER A N 1
ATOM 1276 C CA . SER A 1 156 ? -41.527 -7.481 47.535 1.00 60.28 156 SER A CA 1
ATOM 1277 C C . SER A 1 156 ? -40.064 -7.022 47.500 1.00 60.28 156 SER A C 1
ATOM 1279 O O . SER A 1 156 ? -39.393 -7.075 48.527 1.00 60.28 156 SER A O 1
ATOM 1281 N N . GLN A 1 157 ? -39.561 -6.505 46.371 1.00 63.12 157 GLN A N 1
ATOM 1282 C CA . GLN A 1 157 ? -38.181 -5.995 46.308 1.00 63.12 157 GLN A CA 1
ATOM 1283 C C . GLN A 1 157 ? -37.982 -4.712 47.125 1.00 63.12 157 GLN A C 1
ATOM 1285 O O . GLN A 1 157 ? -36.957 -4.553 47.789 1.00 63.12 157 GLN A O 1
ATOM 1290 N N . ARG A 1 158 ? -38.965 -3.804 47.117 1.00 59.50 158 ARG A N 1
ATOM 1291 C CA . ARG A 1 158 ? -38.896 -2.553 47.884 1.00 59.50 158 ARG A CA 1
ATOM 1292 C C . ARG A 1 158 ? -38.982 -2.804 49.397 1.00 59.50 158 ARG A C 1
ATOM 1294 O O . ARG A 1 158 ? -38.333 -2.093 50.162 1.00 59.50 158 ARG A O 1
ATOM 1301 N N . VAL A 1 159 ? -39.735 -3.822 49.824 1.00 59.47 159 VAL A N 1
ATOM 1302 C CA . VAL A 1 159 ? -39.809 -4.262 51.228 1.00 59.47 159 VAL A CA 1
ATOM 1303 C C . VAL A 1 159 ? -38.515 -4.949 51.660 1.00 59.47 159 V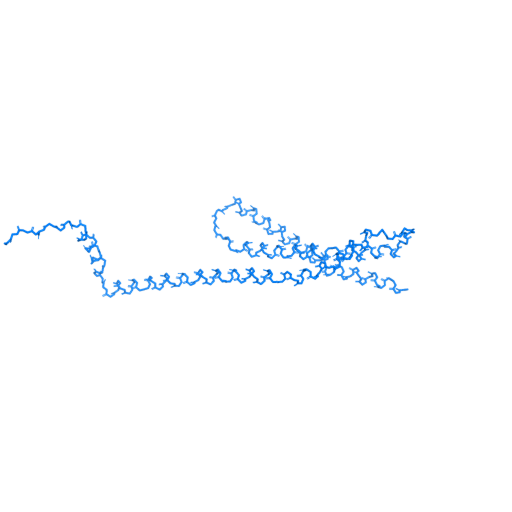AL A C 1
ATOM 1305 O O . VAL A 1 159 ? -37.986 -4.587 52.705 1.00 59.47 159 VAL A O 1
ATOM 1308 N N . VAL A 1 160 ? -37.946 -5.850 50.850 1.00 61.38 160 VAL A N 1
ATOM 1309 C CA . VAL A 1 160 ? -36.668 -6.519 51.171 1.00 61.38 160 VAL A CA 1
ATOM 1310 C C . VAL A 1 160 ? -35.521 -5.511 51.288 1.00 61.38 160 VAL A C 1
ATOM 1312 O O . VAL A 1 160 ? -34.767 -5.572 52.253 1.00 61.38 160 VAL A O 1
ATOM 1315 N N . GLY A 1 161 ? -35.439 -4.527 50.383 1.00 60.78 161 GLY A N 1
ATOM 1316 C CA . GLY A 1 161 ? -34.431 -3.461 50.463 1.00 60.78 161 GLY A CA 1
ATOM 1317 C C . GLY A 1 161 ? -34.589 -2.534 51.678 1.00 60.78 161 GLY A C 1
ATOM 1318 O O . GLY A 1 161 ? -33.602 -1.978 52.153 1.00 60.78 161 GLY A O 1
ATOM 1319 N N . ARG A 1 162 ? -35.812 -2.382 52.213 1.00 57.62 162 ARG A N 1
ATOM 1320 C CA . ARG A 1 162 ? -36.051 -1.692 53.494 1.00 57.62 162 ARG A CA 1
ATOM 1321 C C . ARG A 1 162 ? -35.740 -2.571 54.700 1.00 57.62 162 ARG A C 1
ATOM 1323 O O . ARG A 1 162 ? -35.202 -2.054 55.670 1.00 57.62 162 ARG A O 1
ATOM 1330 N N . LEU A 1 163 ? -36.056 -3.866 54.646 1.00 57.81 163 LEU A N 1
ATOM 1331 C CA . LEU A 1 163 ? -35.778 -4.795 55.743 1.00 57.81 163 LEU A CA 1
ATOM 1332 C C . LEU A 1 163 ? -34.273 -4.986 55.956 1.00 57.81 163 LEU A C 1
ATOM 1334 O O . LEU A 1 163 ? -33.837 -5.056 57.095 1.00 57.81 163 LEU A O 1
ATOM 1338 N N . SER A 1 164 ? -33.470 -4.991 54.888 1.00 58.88 164 SER A N 1
ATOM 1339 C CA . SER A 1 164 ? -32.006 -5.086 54.989 1.00 58.88 164 SER A CA 1
ATOM 1340 C C . SER A 1 164 ? -31.328 -3.833 55.559 1.00 58.88 164 SER A C 1
ATOM 1342 O O . SER A 1 164 ? -30.141 -3.876 55.863 1.00 58.88 164 SER A O 1
ATOM 1344 N N . LEU A 1 165 ? -32.051 -2.711 55.660 1.00 56.84 165 LEU A N 1
ATOM 1345 C CA . LEU A 1 165 ? -31.562 -1.453 56.236 1.00 56.84 165 LEU A CA 1
ATOM 1346 C C . LEU A 1 165 ? -32.015 -1.241 57.688 1.00 56.84 165 LEU A C 1
ATOM 1348 O O . LEU A 1 165 ? -31.584 -0.272 58.313 1.00 56.84 165 LEU A O 1
ATOM 1352 N N . LEU A 1 166 ? -32.874 -2.108 58.232 1.00 54.66 166 LEU A N 1
ATOM 1353 C CA . LEU A 1 166 ? -33.227 -2.054 59.646 1.00 54.66 166 LEU A CA 1
ATOM 1354 C C . LEU A 1 166 ? -32.129 -2.756 60.461 1.00 54.66 166 LEU A C 1
ATOM 1356 O O . LEU A 1 166 ? -31.767 -3.889 60.140 1.00 54.66 166 LEU A O 1
ATOM 1360 N N . PRO A 1 167 ? -31.570 -2.105 61.495 1.00 50.78 167 PRO A N 1
ATOM 1361 C CA . PRO A 1 167 ? -30.592 -2.743 62.359 1.00 50.78 167 PRO A CA 1
ATOM 1362 C C . PRO A 1 167 ? -31.268 -3.903 63.102 1.00 50.78 167 PRO A C 1
AT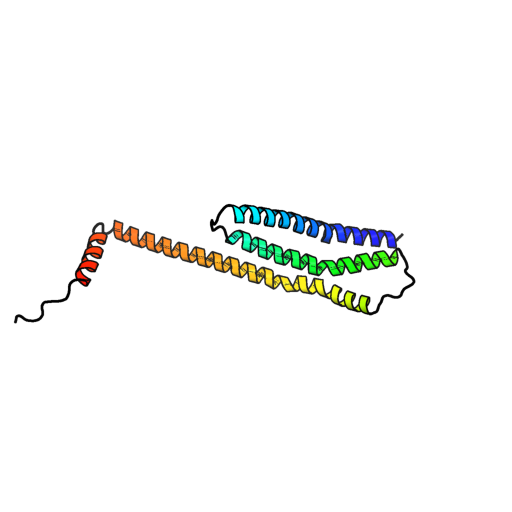OM 1364 O O . PRO A 1 167 ? -32.347 -3.736 63.666 1.00 50.78 167 PRO A O 1
ATOM 1367 N N . ASN A 1 168 ? -30.634 -5.079 63.092 1.00 52.47 168 ASN A N 1
ATOM 1368 C CA . ASN A 1 168 ? -31.034 -6.225 63.909 1.00 52.47 168 ASN A CA 1
ATOM 1369 C C . ASN A 1 168 ? -30.884 -5.845 65.391 1.00 52.47 168 ASN A C 1
ATOM 1371 O O . ASN A 1 168 ? -29.806 -5.964 65.967 1.00 52.47 168 ASN A O 1
ATOM 1375 N N . THR A 1 169 ? -31.956 -5.349 66.001 1.00 51.00 169 THR A N 1
ATOM 1376 C CA . THR A 1 169 ? -32.030 -5.069 67.436 1.00 51.00 169 THR A CA 1
ATOM 1377 C C . THR A 1 169 ? -33.154 -5.897 68.039 1.00 51.00 169 THR A C 1
ATOM 1379 O O . THR A 1 169 ? -34.260 -5.389 68.153 1.00 51.00 169 THR A O 1
ATOM 1382 N N . THR A 1 170 ? -32.881 -7.155 68.391 1.00 51.50 170 THR A N 1
ATOM 1383 C CA . THR A 1 170 ? -33.586 -7.916 69.444 1.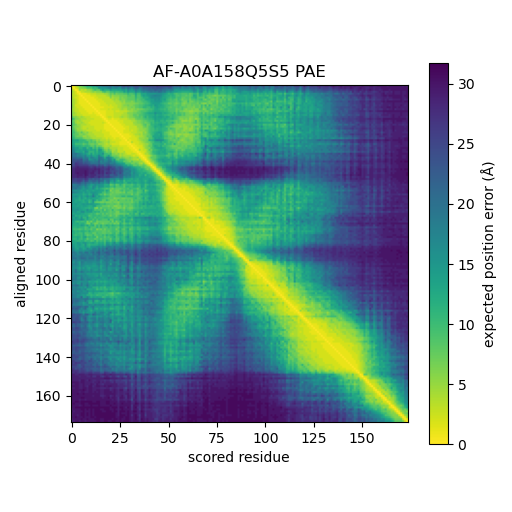00 51.50 170 THR A CA 1
ATOM 1384 C C . THR A 1 170 ? -32.886 -9.263 69.653 1.00 51.50 170 THR A C 1
ATOM 1386 O O . THR A 1 170 ? -33.376 -10.294 69.212 1.00 51.50 170 THR A O 1
ATOM 1389 N N . ASP A 1 171 ? -31.749 -9.237 70.344 1.00 44.22 171 ASP A N 1
ATOM 1390 C CA . ASP A 1 171 ? -31.255 -10.363 71.141 1.00 44.22 171 ASP A CA 1
ATOM 1391 C C . ASP A 1 171 ? -31.186 -9.836 72.578 1.00 44.22 171 ASP A C 1
ATOM 1393 O O . ASP A 1 171 ? -30.449 -8.875 72.797 1.00 44.22 171 ASP A O 1
ATOM 1397 N N . SER A 1 172 ? -31.984 -10.398 73.504 1.00 46.81 172 SER A N 1
ATOM 1398 C CA . SER A 1 172 ? -31.925 -10.304 74.991 1.00 46.81 172 SER A CA 1
ATOM 1399 C C . SER A 1 172 ? -33.266 -10.023 75.697 1.00 46.81 172 SER A C 1
ATOM 1401 O O . SER A 1 172 ? -33.420 -8.994 76.339 1.00 46.81 172 SER A O 1
ATOM 1403 N N . LEU A 1 173 ? -34.226 -10.956 75.645 1.00 42.81 173 LEU A N 1
ATOM 1404 C CA . LEU A 1 173 ? -35.239 -11.151 76.703 1.00 42.81 173 LEU A CA 1
ATOM 1405 C C . LEU A 1 173 ? -35.738 -12.608 76.670 1.00 42.81 173 LEU A C 1
ATOM 1407 O O . LEU A 1 173 ? -36.783 -12.894 76.089 1.00 42.81 173 LEU A O 1
ATOM 1411 N N . LEU A 1 174 ? -34.954 -13.516 77.252 1.00 45.06 174 LEU A N 1
ATOM 1412 C CA . LEU A 1 174 ? -35.360 -14.789 77.863 1.00 45.06 174 LEU A CA 1
ATOM 1413 C C . LEU A 1 174 ? -34.203 -15.296 78.730 1.00 45.06 174 LEU A C 1
ATOM 1415 O O . LEU A 1 174 ? -33.041 -15.115 78.297 1.00 45.06 174 LEU A O 1
#

InterPro domains:
  IPR000276 G protein-coupled receptor, rhodopsin-like [PF00001] (8-116)
  IPR000276 G protein-coupled receptor, rhodopsin-like [PR00237] (10-33)
  IPR000276 G protein-coupled receptor, rhodopsin-like [PR00237] (53-77)
  IPR000276 G protein-coupled receptor, rhodopsin-like [PR00237] (98-124)
  IPR017452 GPCR, rhodopsin-like, 7TM [PS50262] (1-116)

Foldseek 3Di:
DVLVVVVVVLVVCCVVVAVVLVVVLCVVVVVVVVVVVVVVVPDPDDPPLPVVLVVLVNVLSVLVNVLCVLVSVVVVVVSVCVVPVDPDPDDPVNVVSNVVSVCSVVVNVVCVVVVVVVVVVSVVVVVVVVVVVVVVVVVVVVVVVVCVVCVCVVVVVVVVVVVVPDPPPDDDDD